Protein AF-A0A1Q3MLI4-F1 (afdb_monomer)

Foldseek 3Di:
DPPVLLPDDPDPPQDADPNDRDQPLQNPDPPVSVVVVCCCLVPVDPDPVVSSVVSVVVNVVSVVCVVVVHHPVNVVVVD

Solvent-accessible surface area (backbone atoms only — not comparable to full-atom values): 4841 Å² total; per-residue (Å²): 138,77,71,80,73,75,66,72,86,70,58,96,80,64,40,68,50,97,89,38,88,38,52,56,35,44,57,75,37,60,70,67,58,40,48,51,54,50,45,45,60,74,63,71,43,80,52,64,67,60,39,46,52,51,50,52,53,51,44,53,49,27,48,58,30,53,81,66,72,49,50,53,72,70,59,59,74,76,109

Structure (mmCIF, N/CA/C/O backbone):
data_AF-A0A1Q3MLI4-F1
#
_entry.id   AF-A0A1Q3MLI4-F1
#
loop_
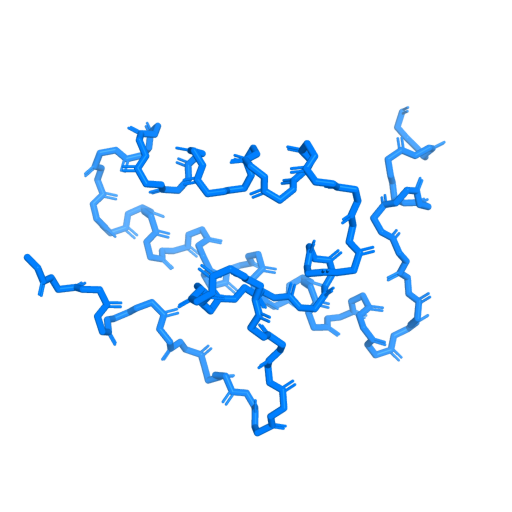_atom_site.group_PDB
_atom_site.id
_atom_site.type_symbol
_atom_site.label_atom_id
_atom_site.label_alt_id
_atom_site.label_comp_id
_atom_site.label_asym_id
_atom_site.label_entity_id
_atom_site.label_seq_id
_atom_site.pdbx_PDB_ins_code
_atom_site.Cartn_x
_atom_site.Cartn_y
_atom_site.Cartn_z
_atom_site.occupancy
_atom_site.B_iso_or_equiv
_atom_site.auth_seq_id
_atom_site.auth_comp_id
_atom_site.auth_asym_id
_atom_site.auth_atom_id
_atom_site.pdbx_PDB_model_num
ATOM 1 N N . MET A 1 1 ? -3.700 -5.329 -22.656 1.00 39.09 1 MET A N 1
ATOM 2 C CA . MET A 1 1 ? -4.860 -5.743 -21.844 1.00 39.09 1 MET A CA 1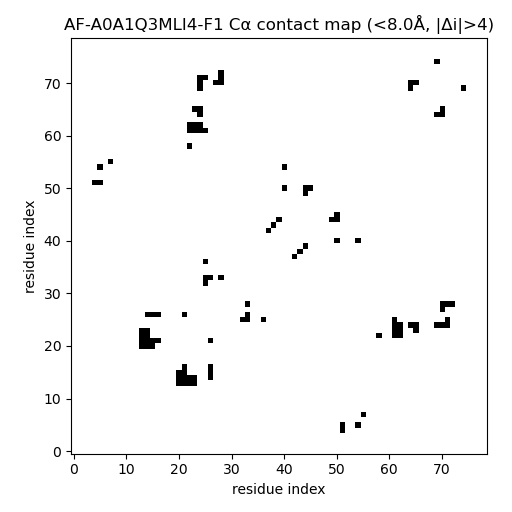
ATOM 3 C C . MET A 1 1 ? -4.562 -7.096 -21.201 1.00 39.09 1 MET A C 1
ATOM 5 O O . MET A 1 1 ? -5.290 -8.043 -21.423 1.00 39.09 1 MET A O 1
ATOM 9 N N . ASP A 1 2 ? -3.495 -7.193 -20.405 1.00 40.72 2 ASP A N 1
ATOM 10 C CA . ASP A 1 2 ? -3.186 -8.405 -19.626 1.00 40.72 2 ASP A CA 1
ATOM 11 C C . ASP A 1 2 ? -3.308 -8.062 -18.138 1.00 40.72 2 ASP A C 1
ATOM 13 O O . ASP A 1 2 ? -2.333 -8.051 -17.386 1.00 40.72 2 ASP A O 1
ATOM 17 N N . GLY A 1 3 ? -4.522 -7.668 -17.739 1.00 44.53 3 GLY A N 1
ATOM 18 C CA . GLY A 1 3 ? -4.893 -7.453 -16.335 1.00 44.53 3 GLY A CA 1
ATOM 19 C C . GLY A 1 3 ? -5.029 -8.764 -15.553 1.00 44.53 3 GLY A C 1
ATOM 20 O O . GLY A 1 3 ? -4.952 -8.757 -14.327 1.00 44.53 3 GLY A O 1
ATOM 21 N N . ASP A 1 4 ? -5.119 -9.897 -16.256 1.00 44.94 4 ASP A N 1
ATOM 22 C CA . ASP A 1 4 ? -5.372 -11.229 -15.690 1.00 44.94 4 ASP A CA 1
ATOM 23 C C . ASP A 1 4 ? -4.190 -11.824 -14.909 1.00 44.94 4 ASP A C 1
ATOM 25 O O . ASP A 1 4 ? -4.334 -12.835 -14.226 1.00 44.94 4 ASP A O 1
ATOM 29 N N . LYS A 1 5 ? -3.010 -11.189 -14.944 1.00 43.22 5 LYS A N 1
ATOM 30 C CA . LYS A 1 5 ? -1.834 -11.627 -14.167 1.00 43.22 5 LYS A CA 1
ATOM 31 C C . LYS A 1 5 ? -1.700 -10.954 -12.799 1.00 43.22 5 LYS A C 1
ATOM 33 O O . LYS A 1 5 ? -0.743 -11.237 -12.081 1.00 43.22 5 LYS A O 1
ATOM 38 N N . LEU A 1 6 ? -2.640 -10.089 -12.412 1.00 49.16 6 LEU A N 1
ATOM 39 C CA . LEU A 1 6 ? -2.641 -9.442 -11.092 1.00 49.16 6 LEU A CA 1
ATOM 40 C C . LEU A 1 6 ? -3.263 -10.302 -9.977 1.00 49.16 6 LEU A C 1
ATOM 42 O O . LEU A 1 6 ? -3.318 -9.864 -8.831 1.00 49.16 6 LEU A O 1
ATOM 46 N N . LEU A 1 7 ? -3.673 -11.538 -10.278 1.00 49.59 7 LEU A N 1
ATOM 47 C CA . LEU A 1 7 ? -4.324 -12.446 -9.332 1.00 49.59 7 LEU A CA 1
ATOM 48 C C . LEU A 1 7 ? -3.383 -13.578 -8.917 1.00 49.59 7 LEU A C 1
ATOM 50 O O . LEU A 1 7 ? -3.414 -14.679 -9.458 1.00 49.59 7 LEU A O 1
ATOM 54 N N . LEU A 1 8 ? -2.538 -13.313 -7.926 1.00 46.41 8 LEU A N 1
ATOM 55 C CA . LEU A 1 8 ? -1.873 -14.364 -7.156 1.00 46.41 8 LEU A CA 1
ATOM 56 C C . LEU A 1 8 ? -2.555 -14.493 -5.798 1.00 46.41 8 LEU A C 1
ATOM 58 O O . LEU A 1 8 ? -2.981 -13.490 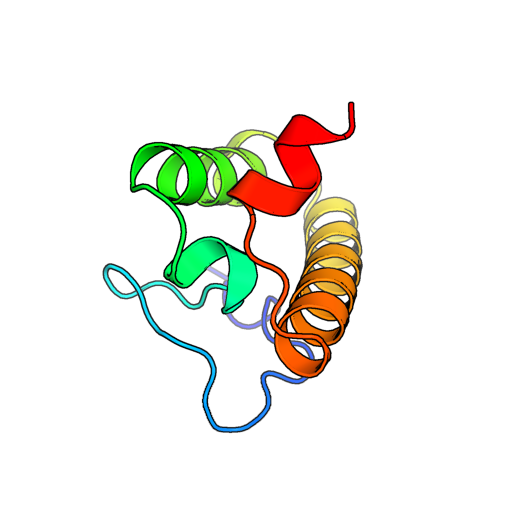-5.233 1.00 46.41 8 LEU A O 1
ATOM 62 N N . PRO A 1 9 ? -2.652 -15.728 -5.286 1.00 48.22 9 PRO A N 1
ATOM 63 C CA . PRO A 1 9 ? -3.945 -16.377 -5.122 1.00 48.22 9 PRO A CA 1
ATOM 64 C C . PRO A 1 9 ? -4.902 -15.470 -4.339 1.00 48.22 9 PRO A C 1
ATOM 66 O O . PRO A 1 9 ? -4.830 -15.358 -3.117 1.00 48.22 9 PRO A O 1
ATOM 69 N N . VAL A 1 10 ? -5.813 -14.828 -5.064 1.00 53.31 10 VAL A N 1
ATOM 70 C CA . VAL A 1 10 ? -7.018 -14.251 -4.479 1.00 53.31 10 VAL A CA 1
ATOM 71 C C . VAL A 1 10 ? -7.761 -15.415 -3.828 1.00 53.31 10 VAL A C 1
ATOM 73 O O . VAL A 1 10 ? -8.301 -16.277 -4.519 1.00 53.31 10 VAL A O 1
ATOM 76 N N . ARG A 1 11 ? -7.720 -15.508 -2.494 1.00 52.41 11 ARG A N 1
ATOM 77 C CA . ARG A 1 11 ? -8.599 -16.427 -1.766 1.00 52.41 11 ARG A CA 1
ATOM 78 C C . ARG A 1 11 ? -10.045 -16.093 -2.140 1.00 52.41 11 ARG A C 1
ATOM 80 O O . ARG A 1 11 ? -10.370 -14.931 -2.380 1.00 52.41 11 ARG A O 1
ATOM 87 N N . ALA A 1 12 ? -10.911 -17.102 -2.190 1.00 43.28 12 ALA A N 1
ATOM 88 C CA . ALA A 1 12 ? -12.344 -16.878 -2.341 1.00 43.28 12 ALA A CA 1
ATOM 89 C C . ALA A 1 12 ? -12.803 -15.845 -1.290 1.00 43.28 12 ALA A C 1
ATOM 91 O O . ALA A 1 12 ? -12.633 -16.086 -0.097 1.00 43.28 12 ALA A O 1
ATOM 92 N N . GLY A 1 13 ? -13.303 -14.687 -1.740 1.00 54.56 13 GLY A N 1
ATOM 93 C CA . GLY A 1 13 ? -13.733 -13.590 -0.863 1.00 54.56 13 GLY A CA 1
ATOM 94 C C . GLY A 1 13 ? -13.025 -12.240 -1.034 1.00 54.56 13 GLY A C 1
ATOM 95 O O . GLY A 1 13 ? -13.341 -11.330 -0.274 1.00 54.56 13 GLY A O 1
ATOM 96 N N . THR A 1 14 ? -12.109 -12.058 -1.998 1.00 60.69 14 THR A N 1
ATOM 97 C CA . THR A 1 14 ? -11.518 -10.724 -2.243 1.00 60.69 14 THR A CA 1
ATOM 98 C C . THR A 1 14 ? -12.608 -9.698 -2.574 1.00 60.69 14 THR A C 1
ATOM 100 O O . THR A 1 14 ? -13.358 -9.901 -3.534 1.00 60.69 14 THR A O 1
ATOM 103 N N . PRO A 1 15 ? -12.705 -8.599 -1.809 1.00 61.88 15 PRO A N 1
ATOM 104 C CA . PRO A 1 15 ? -13.715 -7.584 -2.043 1.00 61.88 15 PRO A CA 1
ATOM 105 C C . PRO A 1 15 ? -13.464 -6.846 -3.362 1.00 61.88 15 PRO A C 1
ATOM 107 O O . PRO A 1 15 ? -12.333 -6.560 -3.756 1.00 61.88 15 PRO A O 1
ATOM 110 N N . VAL A 1 16 ? -14.558 -6.540 -4.051 1.00 60.53 16 VAL A N 1
ATOM 111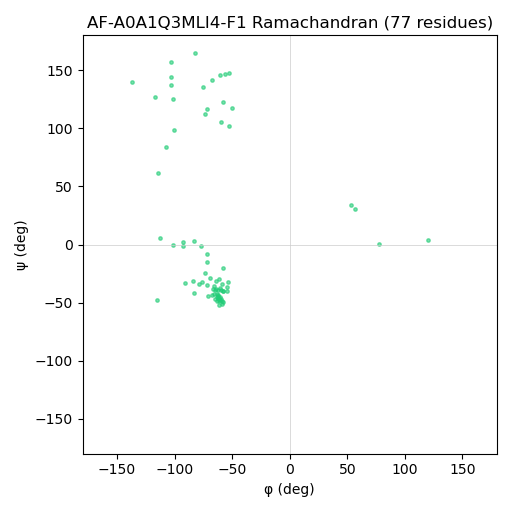 C CA . VAL A 1 16 ? -14.559 -5.742 -5.276 1.00 60.53 16 VAL A CA 1
ATOM 112 C C . VAL A 1 16 ? -15.010 -4.337 -4.903 1.00 60.53 16 VAL A C 1
ATOM 114 O O . VAL A 1 16 ? -16.097 -4.176 -4.351 1.00 60.53 16 VAL A O 1
ATOM 117 N N . SER A 1 17 ? -14.212 -3.321 -5.230 1.00 65.19 17 SER A N 1
ATOM 118 C CA . SER A 1 17 ? -14.639 -1.918 -5.136 1.00 65.19 17 SER A CA 1
ATOM 119 C C . SER A 1 17 ? -14.636 -1.305 -6.526 1.00 65.19 17 SER A C 1
ATOM 121 O O . SER A 1 17 ? -13.654 -1.426 -7.259 1.00 65.19 17 SER A O 1
ATOM 123 N N . GLY A 1 18 ? -15.754 -0.698 -6.930 1.00 63.06 18 GLY A N 1
ATOM 124 C CA . GLY A 1 18 ? -15.869 -0.051 -8.242 1.00 63.06 18 GLY A CA 1
ATOM 125 C C . GLY A 1 18 ? -15.482 -0.954 -9.425 1.00 63.06 18 GLY A C 1
ATOM 126 O O . GLY A 1 18 ? -14.869 -0.480 -10.378 1.00 63.06 18 GLY A O 1
ATOM 127 N N . GLY A 1 19 ? -15.757 -2.262 -9.341 1.00 67.81 19 GLY A N 1
ATOM 128 C CA . GLY A 1 19 ? -15.436 -3.246 -10.385 1.00 67.81 19 GLY A CA 1
ATOM 129 C C . GLY A 1 19 ? -13.970 -3.696 -10.457 1.00 67.81 19 GLY A C 1
ATOM 130 O O . GLY A 1 19 ? -13.643 -4.524 -11.301 1.00 67.81 19 GLY A O 1
ATOM 131 N N . HIS A 1 20 ? -13.095 -3.197 -9.581 1.00 68.81 20 HIS A N 1
ATOM 132 C CA . HIS A 1 20 ? -11.682 -3.571 -9.546 1.00 68.81 20 HIS A CA 1
ATOM 133 C C . HIS A 1 20 ? -11.404 -4.542 -8.396 1.00 68.81 20 HIS A C 1
ATOM 135 O O . HIS A 1 20 ? -11.888 -4.365 -7.275 1.00 68.81 20 HIS A O 1
ATOM 141 N N . LEU A 1 21 ? -10.602 -5.571 -8.683 1.00 73.25 21 LEU A N 1
ATOM 142 C CA . LEU A 1 21 ? -10.106 -6.500 -7.670 1.00 73.25 21 LEU A CA 1
ATOM 143 C C . LEU A 1 21 ? -9.060 -5.780 -6.821 1.00 73.25 21 LEU A C 1
ATOM 145 O O . LEU A 1 21 ? -8.021 -5.357 -7.328 1.00 73.25 21 LEU A O 1
ATOM 149 N N . MET A 1 22 ? -9.352 -5.630 -5.533 1.00 83.44 22 MET A N 1
ATOM 150 C CA . MET A 1 22 ? -8.526 -4.880 -4.596 1.00 83.44 22 MET A CA 1
ATOM 151 C C . MET A 1 22 ? -8.413 -5.650 -3.274 1.00 83.44 22 MET A C 1
ATOM 153 O O . MET A 1 22 ? -9.404 -6.216 -2.813 1.00 83.44 22 MET A O 1
ATOM 157 N N . PRO A 1 23 ? -7.233 -5.687 -2.628 1.00 86.69 23 PRO A N 1
ATOM 158 C CA . PRO A 1 23 ? -7.099 -6.343 -1.331 1.00 86.69 23 PRO A CA 1
ATOM 159 C C . PRO A 1 23 ? -7.996 -5.703 -0.259 1.00 86.69 23 PRO A C 1
ATOM 161 O O . PRO A 1 23 ? -8.178 -4.484 -0.242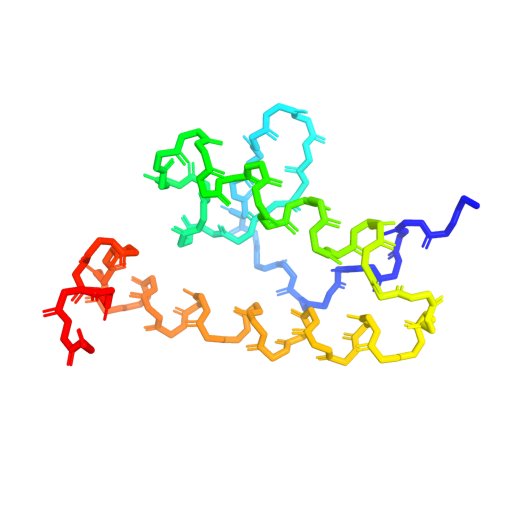 1.00 86.69 23 PRO A O 1
ATOM 164 N N . ALA A 1 24 ? -8.506 -6.515 0.675 1.00 85.50 24 ALA A N 1
ATOM 165 C CA . ALA A 1 24 ? -9.479 -6.093 1.691 1.00 85.50 24 ALA A CA 1
ATOM 166 C C . ALA A 1 24 ? -9.040 -4.881 2.525 1.00 85.50 24 ALA A C 1
ATOM 168 O O . ALA A 1 24 ? -9.857 -4.005 2.809 1.00 85.50 24 ALA A O 1
ATOM 169 N N . LEU A 1 25 ? -7.741 -4.789 2.833 1.00 90.19 25 LEU A N 1
ATOM 170 C CA . LEU A 1 25 ? -7.156 -3.651 3.544 1.00 90.19 25 LEU A CA 1
ATOM 171 C C . LEU A 1 25 ? -7.463 -2.307 2.865 1.00 90.19 25 LEU A C 1
ATOM 173 O O . LEU A 1 25 ? -7.742 -1.328 3.550 1.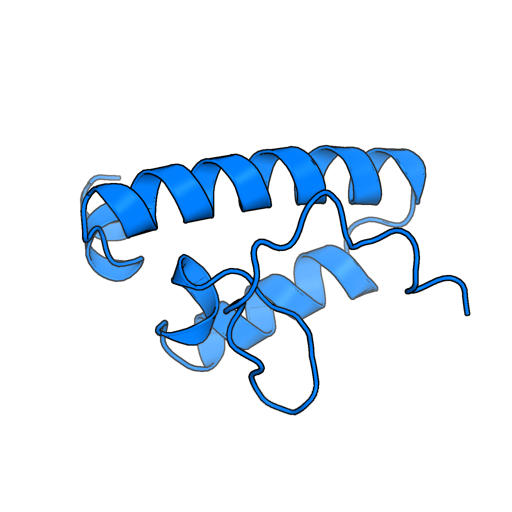00 90.19 25 LEU A O 1
ATOM 177 N N . PHE A 1 26 ? -7.428 -2.265 1.532 1.00 90.50 26 PHE A N 1
ATOM 178 C CA . PHE A 1 26 ? -7.701 -1.055 0.758 1.00 90.50 26 PHE A CA 1
ATOM 179 C C . PHE A 1 26 ? -9.184 -0.938 0.398 1.00 90.50 26 PHE A C 1
ATOM 181 O O . PHE A 1 26 ? -9.715 0.165 0.401 1.00 90.50 26 PHE A O 1
ATOM 188 N N . ALA A 1 27 ? -9.891 -2.049 0.162 1.00 87.94 27 ALA A N 1
ATOM 189 C CA . ALA A 1 27 ? -11.324 -2.017 -0.150 1.00 87.94 27 ALA A CA 1
ATOM 190 C C . ALA A 1 27 ? -12.194 -1.424 0.963 1.00 87.94 27 ALA A C 1
ATOM 192 O O . ALA A 1 27 ? -13.210 -0.798 0.672 1.00 87.94 27 ALA A O 1
ATOM 193 N N . ASN A 1 28 ? -11.766 -1.576 2.214 1.00 86.12 28 ASN A N 1
ATOM 194 C CA . ASN A 1 28 ? -12.436 -0.994 3.372 1.00 86.12 28 ASN A CA 1
ATOM 195 C C . ASN A 1 28 ? -11.881 0.387 3.769 1.00 86.12 28 ASN A C 1
ATOM 197 O O . ASN A 1 28 ? -12.374 0.984 4.723 1.00 86.12 28 ASN A O 1
ATOM 201 N N . ALA A 1 29 ? -10.862 0.890 3.065 1.00 90.19 29 ALA A N 1
ATOM 202 C CA . ALA A 1 29 ? -10.249 2.186 3.337 1.00 90.19 29 ALA A CA 1
ATOM 203 C C . ALA A 1 29 ? -11.054 3.343 2.708 1.00 90.19 29 ALA A C 1
ATOM 205 O O . ALA A 1 29 ? -11.860 3.114 1.798 1.00 90.19 29 ALA A O 1
ATOM 206 N N . PRO A 1 30 ? -10.814 4.602 3.122 1.00 90.81 30 PRO A N 1
ATOM 207 C CA . PRO A 1 30 ? -11.385 5.778 2.478 1.00 90.81 30 PRO A CA 1
ATOM 208 C C . PRO A 1 30 ? -11.136 5.803 0.966 1.00 90.81 30 PRO A C 1
ATOM 210 O O . PRO A 1 30 ? -10.088 5.374 0.481 1.00 90.81 30 PRO A O 1
ATOM 213 N N . THR A 1 31 ? -12.077 6.375 0.212 1.00 91.06 31 THR A N 1
ATOM 214 C CA . THR A 1 31 ? -12.042 6.430 -1.261 1.00 91.06 31 THR A CA 1
ATOM 215 C C . THR A 1 31 ? -10.747 7.022 -1.822 1.00 91.06 31 THR A C 1
ATOM 217 O O . THR A 1 31 ? -10.302 6.633 -2.899 1.00 91.06 31 THR A O 1
ATOM 220 N N . GLU A 1 32 ? -10.130 7.959 -1.103 1.00 91.62 32 GLU A N 1
ATOM 221 C CA . GLU A 1 32 ? -8.857 8.560 -1.504 1.00 91.62 32 GLU A CA 1
ATOM 222 C C . GLU A 1 32 ? -7.706 7.540 -1.480 1.00 91.62 32 GLU A C 1
ATOM 224 O O . GLU A 1 32 ? -6.970 7.436 -2.459 1.00 91.62 32 GLU A O 1
ATOM 229 N N . ALA A 1 33 ? -7.632 6.687 -0.455 1.00 91.75 33 ALA A N 1
ATOM 230 C CA . ALA A 1 33 ? -6.655 5.602 -0.386 1.00 91.75 33 ALA A CA 1
ATOM 231 C C . ALA A 1 33 ? -6.894 4.532 -1.466 1.00 91.75 33 ALA A C 1
ATOM 233 O O . ALA A 1 33 ? -5.943 4.029 -2.066 1.00 91.75 33 ALA A O 1
ATOM 234 N N . GLN A 1 34 ? -8.161 4.217 -1.763 1.00 91.06 34 GLN A N 1
ATOM 235 C CA . GLN A 1 34 ? -8.515 3.315 -2.867 1.00 91.06 34 GLN A CA 1
ATOM 236 C C . GLN A 1 34 ? -8.034 3.865 -4.214 1.00 91.06 34 GLN A C 1
ATOM 238 O O . GLN A 1 34 ? -7.444 3.141 -5.016 1.00 91.06 34 GLN A O 1
ATOM 243 N N . ARG A 1 35 ? -8.254 5.164 -4.455 1.00 92.12 35 ARG A N 1
ATOM 244 C CA . ARG A 1 35 ? -7.787 5.844 -5.666 1.00 92.12 35 ARG A CA 1
ATOM 245 C C . ARG A 1 35 ? -6.264 5.835 -5.748 1.00 92.12 35 ARG A C 1
ATOM 247 O O . ARG A 1 35 ? -5.739 5.434 -6.780 1.00 92.12 35 ARG A O 1
ATOM 254 N N . ALA A 1 36 ? -5.573 6.208 -4.673 1.00 92.25 36 ALA A N 1
ATOM 255 C CA . ALA A 1 36 ? -4.114 6.228 -4.634 1.00 92.25 36 ALA A CA 1
ATOM 256 C C . ALA A 1 36 ? -3.513 4.842 -4.930 1.00 92.25 36 ALA A C 1
ATOM 258 O O . ALA A 1 36 ? -2.547 4.736 -5.684 1.00 92.25 36 ALA A O 1
ATOM 259 N N . PHE A 1 37 ? -4.119 3.769 -4.406 1.00 92.44 37 PHE A N 1
ATOM 260 C CA . PHE A 1 37 ? -3.730 2.394 -4.726 1.00 92.44 37 PHE A CA 1
ATOM 261 C C . PHE A 1 37 ? -3.839 2.108 -6.231 1.00 92.44 37 PHE A C 1
ATOM 263 O O . PHE A 1 37 ? -2.880 1.636 -6.849 1.00 92.44 37 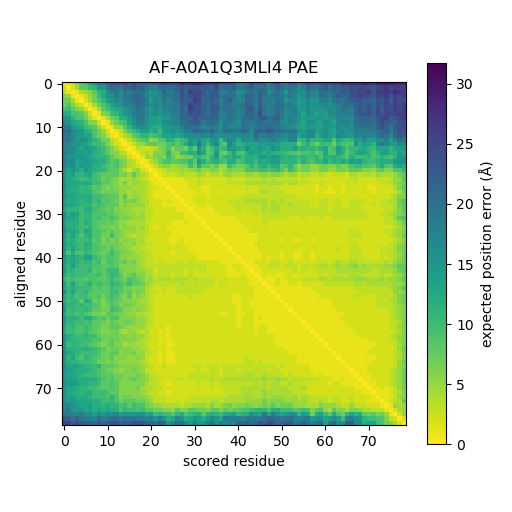PHE A O 1
ATOM 270 N N . LEU A 1 38 ? -4.991 2.418 -6.835 1.00 91.19 38 LEU A N 1
ATOM 271 C CA . LEU A 1 38 ? -5.214 2.195 -8.264 1.00 91.19 38 LEU A CA 1
ATOM 272 C C . LEU A 1 38 ? -4.267 3.041 -9.122 1.00 91.19 38 LEU A C 1
ATOM 274 O O . LEU A 1 38 ? -3.669 2.513 -10.055 1.00 91.19 38 LEU A O 1
ATOM 278 N N . GLU A 1 39 ? -4.091 4.321 -8.801 1.00 92.75 39 GLU A N 1
ATOM 279 C CA . GLU A 1 39 ? -3.198 5.229 -9.527 1.00 92.75 39 GLU A CA 1
ATOM 280 C C . GLU A 1 39 ? -1.744 4.759 -9.466 1.00 92.75 39 GLU A C 1
ATOM 282 O O . GLU A 1 39 ? -1.084 4.657 -10.501 1.00 92.75 39 GLU A O 1
ATOM 287 N N . PHE A 1 40 ? -1.255 4.387 -8.284 1.00 92.19 40 PHE A N 1
ATOM 288 C CA . PHE A 1 40 ? 0.118 3.922 -8.120 1.00 92.19 40 PHE A CA 1
ATOM 289 C C . PHE A 1 40 ? 0.412 2.694 -8.989 1.00 92.19 40 PHE A C 1
ATOM 291 O O . PHE A 1 40 ? 1.398 2.654 -9.733 1.00 92.19 40 PHE A O 1
ATOM 298 N N . PHE A 1 41 ? -0.471 1.695 -8.944 1.00 89.94 41 PHE A N 1
ATOM 299 C CA . PHE A 1 41 ? -0.257 0.459 -9.684 1.00 89.94 41 PHE A CA 1
ATOM 300 C C . PHE A 1 41 ? -0.600 0.572 -11.171 1.00 89.94 41 PHE A C 1
ATOM 302 O O . PHE A 1 41 ? 0.081 -0.051 -11.980 1.00 89.94 41 PHE A O 1
ATOM 309 N N . ALA A 1 42 ? -1.599 1.358 -11.570 1.00 88.12 42 ALA A N 1
ATOM 310 C CA . ALA A 1 42 ? -1.981 1.486 -12.977 1.00 88.12 42 ALA A CA 1
ATOM 311 C C . ALA A 1 42 ? -1.135 2.514 -13.745 1.00 88.12 42 ALA A C 1
ATOM 313 O O . ALA A 1 42 ? -0.919 2.338 -14.944 1.00 88.12 42 ALA A O 1
ATOM 314 N N . VAL A 1 43 ? -0.657 3.567 -13.072 1.00 91.81 43 VAL A N 1
ATOM 315 C CA . VAL A 1 43 ? -0.030 4.735 -13.712 1.00 91.81 43 VAL A CA 1
ATOM 316 C C . VAL A 1 43 ? 1.446 4.871 -13.340 1.00 91.81 43 VAL A C 1
ATOM 318 O O . VAL A 1 43 ? 2.279 5.052 -14.225 1.00 91.81 43 VAL A O 1
ATOM 321 N N . THR A 1 44 ? 1.804 4.771 -12.057 1.00 95.31 44 THR A N 1
ATOM 322 C CA . THR A 1 44 ? 3.158 5.132 -11.593 1.00 95.31 44 THR A CA 1
ATOM 323 C C . THR A 1 44 ? 4.224 4.087 -11.924 1.00 95.31 44 THR A C 1
ATOM 325 O O . THR A 1 44 ? 5.376 4.452 -12.152 1.00 95.31 44 THR A O 1
ATOM 328 N N . ILE A 1 45 ? 3.882 2.794 -11.963 1.00 91.94 45 ILE A N 1
ATOM 329 C CA . ILE A 1 45 ? 4.858 1.719 -12.208 1.00 91.94 45 ILE A CA 1
ATOM 330 C C . ILE A 1 45 ? 4.779 1.248 -13.670 1.00 91.94 45 ILE A C 1
ATOM 332 O O . ILE A 1 45 ? 3.943 0.395 -13.985 1.00 91.94 45 ILE A O 1
ATOM 336 N N . PRO A 1 46 ? 5.665 1.712 -14.575 1.00 91.44 46 PRO A N 1
ATOM 337 C CA . PRO A 1 46 ? 5.614 1.329 -15.987 1.00 91.44 46 PRO A CA 1
ATOM 338 C C . PRO A 1 46 ? 6.056 -0.122 -16.218 1.00 91.44 46 PRO A C 1
ATOM 340 O O . PRO A 1 46 ? 5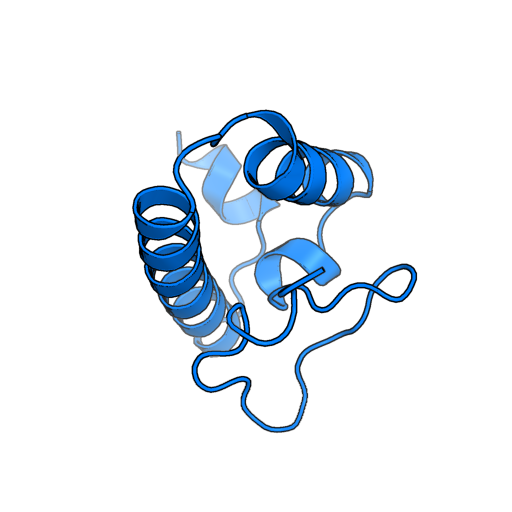.512 -0.817 -17.077 1.00 91.44 46 PRO A O 1
ATOM 343 N N . ASN A 1 47 ? 7.024 -0.608 -15.435 1.00 92.69 47 ASN A N 1
ATOM 344 C CA . ASN A 1 47 ? 7.556 -1.957 -15.578 1.00 92.69 47 ASN A CA 1
ATOM 345 C C . ASN A 1 47 ? 6.554 -2.994 -15.049 1.00 92.69 47 ASN A C 1
ATOM 347 O O . ASN A 1 47 ? 6.318 -3.098 -13.844 1.00 92.69 47 ASN A O 1
ATOM 351 N N . ALA A 1 48 ? 6.008 -3.803 -15.958 1.00 89.25 48 ALA A N 1
ATOM 352 C CA . ALA A 1 48 ? 5.028 -4.835 -15.633 1.00 89.25 48 ALA A CA 1
ATOM 353 C C . ALA A 1 48 ? 5.546 -5.879 -14.625 1.00 89.25 48 ALA A C 1
ATOM 355 O O . ALA A 1 48 ? 4.776 -6.344 -13.786 1.00 89.25 48 ALA A O 1
ATOM 356 N N . ASN A 1 49 ? 6.841 -6.210 -14.659 1.00 88.94 49 ASN A N 1
ATOM 357 C CA . ASN A 1 49 ? 7.441 -7.158 -13.720 1.00 88.94 49 ASN A CA 1
ATOM 358 C C . ASN A 1 49 ? 7.529 -6.562 -12.312 1.00 88.94 49 ASN A C 1
ATOM 360 O O . ASN A 1 49 ? 7.154 -7.223 -11.344 1.00 88.94 49 ASN A O 1
ATOM 364 N N . THR A 1 50 ? 7.966 -5.304 -12.197 1.00 94.19 50 THR A N 1
ATOM 365 C CA . THR A 1 50 ? 8.008 -4.583 -10.914 1.00 94.19 50 THR A CA 1
ATOM 366 C C . THR A 1 50 ? 6.606 -4.420 -10.339 1.00 94.19 50 THR A C 1
ATOM 368 O O . THR A 1 50 ? 6.385 -4.706 -9.166 1.00 94.19 50 THR A O 1
ATOM 371 N N . ARG A 1 51 ? 5.634 -4.052 -11.180 1.00 94.44 51 ARG A N 1
ATOM 372 C CA . ARG A 1 51 ? 4.225 -3.934 -10.795 1.00 94.44 51 ARG A CA 1
ATOM 373 C C . ARG A 1 51 ? 3.681 -5.247 -10.234 1.00 94.44 51 ARG A C 1
ATOM 375 O O . ARG A 1 51 ? 3.106 -5.252 -9.152 1.00 94.44 51 ARG A O 1
ATOM 382 N N . ALA A 1 52 ? 3.903 -6.365 -10.928 1.00 84.81 52 ALA A N 1
ATOM 383 C CA . ALA A 1 52 ? 3.467 -7.680 -10.464 1.00 84.81 52 ALA A CA 1
ATOM 384 C C . ALA A 1 52 ? 4.164 -8.107 -9.159 1.00 84.81 52 ALA A C 1
ATOM 386 O O . ALA A 1 52 ? 3.526 -8.699 -8.291 1.00 84.81 52 ALA A O 1
ATOM 387 N N . ALA A 1 53 ? 5.456 -7.802 -9.000 1.00 87.75 53 ALA A N 1
ATOM 388 C CA . ALA A 1 53 ? 6.182 -8.068 -7.761 1.00 87.75 53 ALA A CA 1
ATOM 389 C C . ALA A 1 53 ? 5.587 -7.300 -6.576 1.00 87.75 53 ALA A C 1
ATOM 391 O O . ALA A 1 53 ? 5.205 -7.920 -5.589 1.00 87.75 53 ALA A O 1
ATOM 392 N N . TYR A 1 54 ? 5.406 -5.989 -6.714 1.00 93.50 54 TYR A N 1
ATOM 393 C CA . TYR A 1 54 ? 4.862 -5.158 -5.641 1.00 93.50 54 TYR A CA 1
ATOM 394 C C . TYR A 1 54 ? 3.408 -5.507 -5.317 1.00 93.50 54 TYR A C 1
ATOM 396 O O . TYR A 1 54 ? 3.031 -5.531 -4.151 1.00 93.50 54 TYR A O 1
ATOM 404 N N . MET A 1 55 ? 2.601 -5.862 -6.320 1.00 87.50 55 MET A N 1
ATOM 405 C CA . MET A 1 55 ? 1.229 -6.321 -6.094 1.00 87.50 55 MET A CA 1
ATOM 406 C C . MET A 1 55 ? 1.169 -7.608 -5.273 1.00 87.50 55 MET A C 1
ATOM 408 O O . MET A 1 55 ? 0.313 -7.725 -4.400 1.00 87.50 55 MET A O 1
ATOM 412 N N . ARG A 1 56 ? 2.090 -8.558 -5.496 1.00 86.00 56 ARG A N 1
ATOM 413 C CA . ARG A 1 56 ? 2.198 -9.757 -4.646 1.00 86.00 56 ARG A CA 1
ATOM 414 C C . ARG A 1 56 ? 2.500 -9.398 -3.200 1.00 86.00 56 ARG A C 1
ATOM 416 O O . ARG A 1 56 ? 1.868 -9.944 -2.299 1.00 86.00 56 ARG A O 1
ATOM 423 N N . ASP A 1 57 ? 3.479 -8.528 -2.989 1.00 90.88 57 ASP A N 1
ATOM 424 C CA . ASP A 1 57 ? 3.947 -8.185 -1.648 1.00 90.88 57 ASP A CA 1
ATOM 425 C C . ASP A 1 57 ? 2.867 -7.417 -0.878 1.00 90.88 57 ASP A C 1
ATOM 427 O O . ASP A 1 57 ? 2.551 -7.764 0.260 1.00 90.88 57 ASP A O 1
ATOM 431 N N . VAL A 1 58 ? 2.204 -6.462 -1.537 1.00 91.69 58 VAL A N 1
ATOM 432 C CA . VAL A 1 58 ? 1.070 -5.723 -0.969 1.00 91.69 58 VAL A CA 1
ATOM 433 C C . VAL A 1 58 ? -0.127 -6.636 -0.701 1.00 91.69 58 VAL A C 1
ATOM 435 O O . VAL A 1 58 ? -0.758 -6.504 0.344 1.00 91.69 58 VAL A O 1
ATOM 438 N N . ALA A 1 59 ? -0.431 -7.596 -1.579 1.00 86.12 59 ALA A N 1
ATOM 439 C CA . ALA A 1 59 ? -1.503 -8.563 -1.337 1.00 86.12 59 ALA A CA 1
ATOM 440 C C . ALA A 1 59 ? -1.222 -9.439 -0.104 1.00 86.12 59 ALA A C 1
ATOM 442 O O . ALA A 1 59 ? -2.110 -9.636 0.724 1.00 86.12 59 ALA A O 1
ATOM 443 N N . ARG A 1 60 ? 0.021 -9.914 0.063 1.00 87.38 60 ARG A N 1
ATOM 444 C CA . ARG A 1 60 ? 0.442 -10.668 1.257 1.00 87.38 60 ARG A CA 1
ATOM 445 C C . ARG A 1 60 ? 0.339 -9.827 2.526 1.00 87.38 60 ARG A C 1
ATOM 447 O O . ARG A 1 60 ? -0.151 -10.317 3.539 1.00 87.38 60 ARG A O 1
ATOM 454 N N . PHE A 1 61 ? 0.771 -8.570 2.466 1.00 90.38 61 PHE A N 1
ATOM 455 C CA . PHE A 1 61 ? 0.647 -7.640 3.584 1.00 90.38 61 PHE A CA 1
ATOM 456 C C . PHE A 1 61 ? -0.819 -7.394 3.957 1.00 90.38 61 PHE A C 1
ATOM 458 O O . PHE A 1 61 ? -1.195 -7.549 5.114 1.00 90.38 61 PHE A O 1
ATOM 465 N N . ALA A 1 62 ? -1.667 -7.096 2.971 1.00 90.19 62 ALA A N 1
ATOM 466 C CA . ALA A 1 62 ? -3.090 -6.877 3.187 1.00 90.19 62 ALA A CA 1
ATOM 467 C C . ALA A 1 62 ? -3.782 -8.110 3.786 1.00 90.19 62 ALA A C 1
ATOM 469 O O . ALA A 1 62 ? -4.611 -7.958 4.677 1.00 90.19 62 ALA A O 1
ATOM 470 N N . GLN A 1 63 ? -3.410 -9.319 3.353 1.00 85.88 63 GLN A N 1
ATOM 471 C CA . GLN A 1 63 ? -3.895 -10.557 3.964 1.00 85.88 63 GLN A CA 1
ATOM 472 C C . GLN A 1 63 ? -3.457 -10.672 5.431 1.00 85.88 63 GLN A C 1
ATOM 474 O O . GLN A 1 63 ? -4.270 -10.995 6.292 1.00 85.88 63 GLN A O 1
ATOM 479 N N . TRP A 1 64 ? -2.187 -10.398 5.734 1.00 89.12 64 TRP A N 1
ATOM 480 C CA . TRP A 1 64 ? -1.686 -10.432 7.108 1.00 89.12 64 TRP A CA 1
ATOM 481 C C . TRP A 1 64 ? -2.419 -9.435 8.020 1.00 89.12 64 TRP A C 1
ATOM 483 O O . TRP A 1 64 ? -2.695 -9.759 9.180 1.00 89.12 64 TRP A O 1
ATOM 493 N N . CYS A 1 65 ? -2.755 -8.252 7.490 1.00 91.69 65 CYS A N 1
ATOM 494 C CA . CYS A 1 65 ? -3.573 -7.252 8.171 1.00 91.69 65 CYS A CA 1
ATOM 495 C C . CYS A 1 65 ? -4.999 -7.747 8.416 1.00 91.69 65 CYS A C 1
ATOM 497 O O . CYS A 1 65 ? -5.487 -7.631 9.538 1.00 91.69 65 CYS A O 1
ATOM 499 N N . ASP A 1 66 ? -5.637 -8.321 7.396 1.00 86.69 66 ASP A N 1
ATOM 500 C CA . ASP A 1 66 ? -7.006 -8.840 7.461 1.00 86.69 66 ASP A CA 1
ATOM 501 C C . ASP A 1 66 ? -7.143 -9.942 8.526 1.00 86.69 66 ASP A C 1
ATOM 503 O O . ASP A 1 66 ? -7.978 -9.849 9.424 1.00 86.69 66 ASP A O 1
ATOM 507 N N . GLU A 1 67 ? -6.213 -10.904 8.538 1.00 89.19 67 GLU A N 1
ATOM 508 C CA . GLU A 1 67 ? -6.137 -11.975 9.547 1.00 89.19 67 GLU A CA 1
ATOM 509 C C . GLU A 1 67 ? -5.999 -11.455 10.991 1.00 89.19 67 GLU A C 1
ATOM 511 O O . GLU A 1 67 ? -6.281 -12.180 11.944 1.00 89.19 67 GLU A O 1
ATOM 516 N N . ARG A 1 68 ? -5.555 -10.207 11.167 1.00 91.81 68 ARG A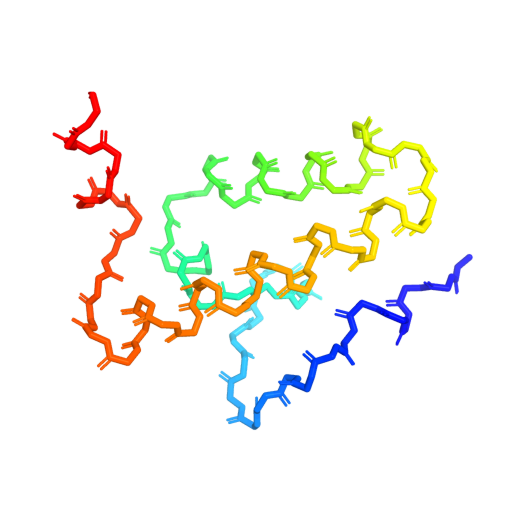 N 1
ATOM 517 C CA . ARG A 1 68 ? -5.356 -9.544 12.467 1.00 91.81 68 ARG A CA 1
ATOM 518 C C . ARG A 1 68 ? -6.327 -8.396 12.711 1.00 91.81 68 ARG A C 1
ATOM 520 O O . ARG A 1 68 ? -6.204 -7.707 13.719 1.00 91.81 68 ARG A O 1
ATOM 527 N N . SER A 1 69 ? -7.287 -8.198 11.807 1.00 90.44 69 SER A N 1
ATOM 528 C CA . SER A 1 69 ? -8.261 -7.107 11.869 1.00 90.44 69 SER A CA 1
ATOM 529 C C . SER A 1 69 ? -7.624 -5.709 11.933 1.00 90.44 69 SER A C 1
ATOM 531 O O . SER A 1 69 ? -8.195 -4.786 12.518 1.00 90.44 69 SER A O 1
ATOM 533 N N . PHE A 1 70 ? -6.445 -5.535 11.327 1.00 92.44 70 PHE A N 1
ATOM 534 C CA . PHE A 1 70 ? -5.857 -4.213 11.127 1.00 92.44 70 PHE A CA 1
ATOM 535 C C . PHE A 1 70 ? -6.577 -3.478 9.999 1.00 92.44 70 PHE A C 1
ATOM 537 O O . PHE A 1 70 ? -6.797 -4.032 8.922 1.00 92.44 70 PHE A O 1
ATOM 544 N N . ARG A 1 71 ? -6.878 -2.200 10.229 1.00 90.00 71 ARG A N 1
ATOM 545 C CA . ARG A 1 71 ? -7.349 -1.273 9.196 1.00 90.00 71 ARG A CA 1
ATOM 546 C C . ARG A 1 71 ? -6.238 -0.333 8.752 1.00 90.00 71 ARG A C 1
ATOM 548 O O . ARG A 1 71 ? -5.293 -0.086 9.504 1.00 90.00 71 ARG A O 1
ATOM 555 N N . LEU A 1 72 ? -6.368 0.219 7.547 1.00 90.56 72 LEU A N 1
ATOM 556 C CA . LEU A 1 72 ? -5.342 1.078 6.957 1.00 90.56 72 LEU A CA 1
ATOM 557 C C . LEU A 1 72 ? -5.039 2.303 7.834 1.00 90.56 72 LEU A C 1
ATOM 559 O O . LEU A 1 72 ? -3.875 2.638 8.038 1.00 90.56 72 LEU A O 1
ATOM 563 N N . GLU A 1 73 ? -6.061 2.916 8.435 1.00 89.69 73 GLU A N 1
ATOM 564 C CA . GLU A 1 73 ? -5.901 4.109 9.281 1.00 89.69 73 GLU A CA 1
ATOM 565 C C . GLU A 1 73 ? -5.071 3.816 10.538 1.00 89.69 73 GLU A C 1
ATOM 567 O O . GLU A 1 73 ? -4.346 4.676 11.028 1.00 89.69 73 GLU A O 1
ATOM 572 N N . GLN A 1 74 ? -5.146 2.585 11.054 1.00 88.94 74 GLN A N 1
ATOM 573 C CA . GLN A 1 74 ? -4.389 2.164 12.236 1.00 88.94 74 GLN A CA 1
ATOM 574 C C . GLN A 1 74 ? -2.905 1.955 11.931 1.00 88.94 74 GLN A C 1
ATOM 576 O O . GLN A 1 74 ? -2.089 2.025 12.841 1.00 88.94 74 GLN A O 1
ATOM 581 N N . ILE A 1 75 ? -2.559 1.683 10.672 1.00 86.06 75 ILE A N 1
ATOM 582 C CA . ILE A 1 75 ? -1.176 1.481 10.228 1.00 86.06 75 ILE A CA 1
ATOM 583 C C . ILE A 1 75 ? -0.516 2.836 9.962 1.00 86.06 75 ILE A C 1
ATOM 585 O O . ILE A 1 75 ? 0.630 3.051 10.343 1.00 86.06 75 ILE A O 1
ATOM 589 N N . LEU A 1 76 ? -1.254 3.760 9.342 1.00 80.75 76 LEU A N 1
ATOM 590 C CA . LEU A 1 76 ? -0.743 5.084 8.981 1.00 80.75 76 LEU A CA 1
ATOM 591 C C . LEU A 1 76 ? -0.489 5.983 10.197 1.00 80.75 76 LEU A C 1
ATOM 593 O O . LEU A 1 76 ? 0.414 6.804 10.155 1.00 80.75 76 LEU A O 1
ATOM 597 N N . ASN A 1 77 ? -1.228 5.796 11.292 1.00 69.88 77 ASN A N 1
ATOM 598 C CA . ASN A 1 77 ? -1.059 6.580 12.521 1.00 69.88 77 ASN A CA 1
ATOM 599 C C . ASN A 1 77 ? 0.153 6.178 13.384 1.00 69.88 77 ASN A C 1
ATOM 601 O O . ASN A 1 77 ? 0.352 6.752 14.454 1.00 69.88 77 ASN A O 1
ATOM 605 N N . VAL A 1 78 ? 0.914 5.160 12.977 1.00 57.62 78 VAL A N 1
ATOM 606 C CA . VAL A 1 78 ? 2.093 4.660 13.712 1.00 57.62 78 VAL A CA 1
ATOM 607 C C . VAL A 1 78 ? 3.404 5.169 13.086 1.00 57.62 78 VAL A C 1
ATOM 609 O O . VAL A 1 78 ? 4.482 4.877 13.603 1.00 57.62 78 VAL A O 1
ATOM 612 N N . LEU A 1 79 ? 3.321 5.953 12.005 1.00 50.97 79 LEU A N 1
ATOM 613 C CA . LEU A 1 79 ? 4.454 6.567 11.305 1.00 50.97 79 LEU A CA 1
ATOM 614 C C . LEU A 1 79 ? 4.483 8.088 11.481 1.00 50.97 79 LEU A C 1
ATOM 616 O O . LEU A 1 79 ? 3.395 8.701 11.531 1.00 50.97 79 LEU A O 1
#

Sequence (79 aa):
MDGDKLLLPVRAGTPVSGGHLMPALFANAPTEAQRAFLEFFAVTIPNANTRAAYMRDVARFAQWCDERSFRLEQILNVL

Secondary structure (DSSP, 8-state):
--GGGG-S---TTPPEETTEE--HHHHTS-HHHHHHHHHIIIII---HHHHHHHHHHHHHHHHHHHTTT--HHHHHTT-

Radius of gyration: 12.4 Å; Cα contacts (8 Å, |Δi|>4): 55; chains: 1; bounding box: 24×25×36 Å

pLDDT: mean 79.07, std 17.26, range [39.09, 95.31]

Nearest PDB structures (foldseek):
  5vxt-assembly1_A  TM=5.089E-01  e=6.916E+00  Burkholderia ambifaria MC40-6

Mean predicted aligned error: 7.26 Å